Protein AF-A0A3Q7GMF8-F1 (afdb_monomer_lite)

Radius of gyration: 14.29 Å; chains: 1; bounding box: 44×26×29 Å

Structure (mmCIF, N/CA/C/O backbone):
data_AF-A0A3Q7GMF8-F1
#
_entry.id   AF-A0A3Q7GMF8-F1
#
loop_
_atom_site.group_PDB
_atom_site.id
_atom_site.type_symbol
_atom_site.label_atom_id
_atom_site.label_alt_id
_atom_site.label_comp_id
_atom_site.label_asym_id
_atom_site.label_entity_id
_atom_site.label_seq_id
_atom_site.pdbx_PDB_ins_code
_atom_site.Cartn_x
_atom_site.Cartn_y
_atom_site.Cartn_z
_atom_site.occupancy
_atom_site.B_iso_or_equiv
_atom_site.auth_seq_id
_atom_site.auth_comp_id
_atom_site.auth_asym_id
_atom_site.auth_atom_id
_atom_site.pdbx_PDB_model_num
ATOM 1 N N . MET A 1 1 ? 16.528 19.128 -14.926 1.00 41.88 1 MET A N 1
ATOM 2 C CA . MET A 1 1 ? 16.337 17.730 -15.349 1.00 41.88 1 MET A CA 1
ATOM 3 C C . MET A 1 1 ? 14.894 17.410 -15.068 1.00 41.88 1 MET A C 1
ATOM 5 O O . MET A 1 1 ? 14.499 17.393 -13.910 1.00 41.88 1 MET A O 1
ATOM 9 N N . GLU A 1 2 ? 14.114 17.358 -16.137 1.00 50.12 2 GLU A N 1
ATOM 10 C CA . GLU A 1 2 ? 12.710 16.978 -16.104 1.00 50.12 2 GLU A CA 1
ATOM 11 C C . GLU A 1 2 ? 12.591 15.556 -15.555 1.00 50.12 2 GLU A C 1
ATOM 13 O O . GLU A 1 2 ? 13.375 14.685 -15.922 1.00 50.12 2 GLU A O 1
ATOM 18 N N . ASP A 1 3 ? 11.660 15.403 -14.614 1.00 51.44 3 ASP A N 1
ATOM 19 C CA . ASP A 1 3 ? 10.881 14.201 -14.335 1.00 51.44 3 ASP A CA 1
ATOM 20 C C . ASP A 1 3 ? 11.561 12.882 -14.738 1.00 51.44 3 ASP A C 1
ATOM 22 O O . ASP A 1 3 ? 11.389 12.372 -15.847 1.00 51.44 3 ASP A O 1
ATOM 26 N N . ASN A 1 4 ? 12.327 12.293 -13.814 1.00 53.78 4 ASN A N 1
ATOM 27 C CA . ASN A 1 4 ? 12.606 10.865 -13.897 1.00 53.78 4 ASN A CA 1
ATOM 28 C C . ASN A 1 4 ? 11.249 10.164 -13.780 1.00 53.78 4 ASN A C 1
ATOM 30 O O . ASN A 1 4 ? 10.776 9.910 -12.673 1.00 53.78 4 ASN A O 1
ATOM 34 N N . SER A 1 5 ? 10.648 9.874 -14.933 1.00 58.66 5 SER A N 1
ATOM 35 C CA . SER A 1 5 ? 9.354 9.220 -15.137 1.00 58.66 5 SER A CA 1
ATOM 36 C C . SER A 1 5 ? 9.375 7.744 -14.707 1.00 58.66 5 SER A C 1
ATOM 38 O O . SER A 1 5 ? 8.881 6.845 -15.382 1.00 58.66 5 SER A O 1
ATOM 40 N N . CYS A 1 6 ? 10.001 7.464 -13.566 1.00 63.97 6 CYS A N 1
ATOM 41 C CA . CYS A 1 6 ? 9.888 6.210 -12.854 1.00 63.97 6 CYS A CA 1
ATOM 42 C C . CYS A 1 6 ? 8.654 6.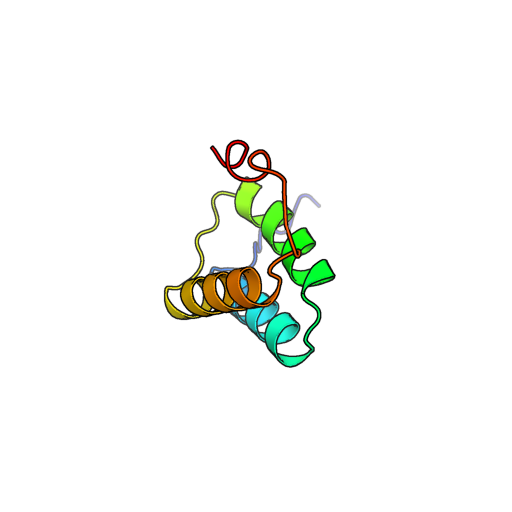322 -11.961 1.00 63.97 6 CYS A C 1
ATOM 44 O O . CYS A 1 6 ? 8.748 6.462 -10.740 1.00 63.97 6 CYS A O 1
ATOM 46 N N . PHE A 1 7 ? 7.479 6.336 -12.592 1.00 67.19 7 PHE A N 1
ATOM 47 C CA . PHE A 1 7 ? 6.250 6.197 -11.835 1.00 67.19 7 PHE A CA 1
ATOM 48 C C . PHE A 1 7 ? 6.259 4.818 -11.169 1.00 67.19 7 PHE A C 1
ATOM 50 O O . PHE A 1 7 ? 6.570 3.821 -11.833 1.00 67.19 7 PHE A O 1
ATOM 57 N N . PRO A 1 8 ? 5.934 4.743 -9.869 1.00 72.75 8 PRO A N 1
ATOM 58 C CA . PRO A 1 8 ? 5.719 3.473 -9.203 1.00 72.75 8 PRO A CA 1
ATOM 59 C C . PRO A 1 8 ? 4.764 2.616 -10.037 1.00 72.75 8 PRO A C 1
ATOM 61 O O . PRO A 1 8 ? 3.770 3.106 -10.573 1.00 72.75 8 PRO A O 1
ATOM 64 N N . ASN A 1 9 ? 5.078 1.335 -10.194 1.00 79.50 9 ASN A N 1
ATOM 65 C CA . ASN A 1 9 ? 4.199 0.437 -10.930 1.00 79.50 9 ASN A CA 1
ATOM 66 C C . ASN A 1 9 ? 3.039 -0.029 -10.029 1.00 79.50 9 ASN A C 1
ATOM 68 O O . ASN A 1 9 ? 2.978 0.271 -8.834 1.00 79.50 9 ASN A O 1
ATOM 72 N N . ASN A 1 10 ? 2.123 -0.811 -10.601 1.00 78.38 10 ASN A N 1
ATOM 73 C CA . ASN A 1 10 ? 0.990 -1.379 -9.871 1.00 78.38 10 ASN A CA 1
ATOM 74 C C . ASN A 1 10 ? 1.397 -2.145 -8.609 1.00 78.38 10 ASN A C 1
ATOM 76 O O . ASN A 1 10 ? 0.754 -2.009 -7.572 1.00 78.38 10 ASN A O 1
ATOM 80 N N . VAL A 1 11 ? 2.509 -2.873 -8.651 1.00 80.88 11 VAL A N 1
ATOM 81 C CA . VAL A 1 11 ? 3.015 -3.607 -7.487 1.00 80.88 11 VAL A CA 1
ATOM 82 C C . VAL A 1 11 ? 3.386 -2.641 -6.361 1.00 80.88 11 VAL A C 1
ATOM 84 O O . VAL A 1 11 ? 2.899 -2.802 -5.246 1.00 80.88 11 VAL A O 1
ATOM 87 N N . THR A 1 12 ? 4.143 -1.583 -6.662 1.00 86.38 12 THR A N 1
ATOM 88 C CA . THR A 1 12 ? 4.582 -0.607 -5.655 1.00 86.38 12 THR A CA 1
ATOM 89 C C . THR A 1 12 ? 3.411 0.075 -4.953 1.00 86.38 12 THR A C 1
ATOM 91 O O . THR A 1 12 ? 3.394 0.175 -3.729 1.00 86.38 12 THR A O 1
ATOM 94 N N . TYR A 1 13 ? 2.402 0.516 -5.703 1.00 86.06 13 TYR A N 1
ATOM 95 C CA . TYR A 1 13 ? 1.223 1.157 -5.121 1.00 86.06 13 TYR A CA 1
ATOM 96 C C . TYR A 1 13 ? 0.402 0.200 -4.242 1.00 86.06 13 TYR A C 1
ATOM 98 O O . TYR A 1 13 ? -0.045 0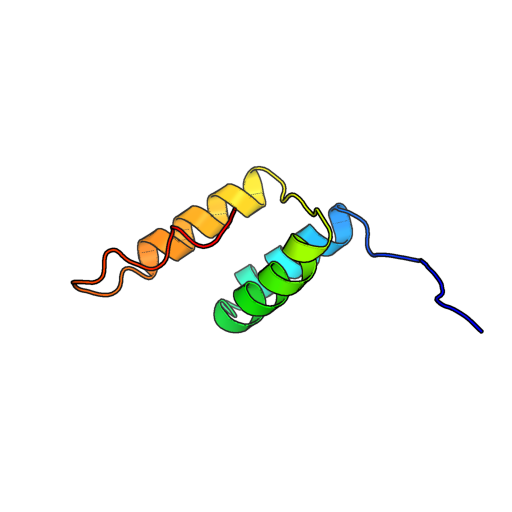.601 -3.167 1.00 86.06 13 TYR A O 1
ATOM 106 N N . ASN A 1 14 ? 0.239 -1.067 -4.647 1.00 84.62 14 ASN A N 1
ATOM 107 C CA . ASN A 1 14 ? -0.431 -2.065 -3.803 1.00 84.62 14 ASN A CA 1
ATOM 108 C C . ASN A 1 14 ? 0.372 -2.351 -2.522 1.00 84.62 14 ASN A C 1
ATOM 110 O O . ASN A 1 14 ? -0.228 -2.486 -1.456 1.00 84.62 14 ASN A O 1
ATOM 114 N N . ASP A 1 15 ? 1.705 -2.394 -2.590 1.00 87.44 15 ASP A N 1
ATOM 115 C CA . ASP A 1 15 ? 2.549 -2.599 -1.406 1.00 87.44 15 ASP A CA 1
ATOM 116 C C . ASP A 1 15 ? 2.462 -1.434 -0.415 1.00 87.44 15 ASP A C 1
ATOM 118 O O . ASP A 1 15 ? 2.359 -1.667 0.792 1.00 87.44 15 ASP A O 1
ATOM 122 N N . VAL A 1 16 ? 2.416 -0.190 -0.901 1.00 88.62 16 VAL A N 1
ATOM 123 C CA . VAL A 1 16 ? 2.214 0.991 -0.046 1.00 88.62 16 VAL A CA 1
ATOM 124 C C . VAL A 1 16 ? 0.855 0.930 0.658 1.00 88.62 16 VAL A C 1
ATOM 126 O O . VAL A 1 16 ? 0.788 1.105 1.876 1.00 88.62 16 VAL A O 1
ATOM 129 N N . VAL A 1 17 ? -0.222 0.599 -0.065 1.00 86.44 17 VAL A N 1
ATOM 130 C CA . VAL A 1 17 ? -1.555 0.437 0.541 1.00 86.44 17 VAL A CA 1
ATOM 131 C C . VAL A 1 17 ? -1.556 -0.678 1.586 1.00 86.44 17 VAL A C 1
ATOM 133 O O . VAL A 1 17 ? -2.047 -0.478 2.694 1.00 86.44 17 VAL A O 1
ATOM 136 N N . ARG A 1 18 ? -0.936 -1.827 1.298 1.00 85.06 18 ARG A N 1
ATOM 137 C CA . ARG A 1 18 ? -0.769 -2.914 2.280 1.00 85.06 18 ARG A CA 1
ATOM 138 C C . ARG A 1 18 ? 0.029 -2.478 3.508 1.00 85.06 18 ARG A C 1
ATOM 140 O O . ARG A 1 18 ? -0.278 -2.932 4.609 1.00 85.06 18 ARG A O 1
ATOM 147 N N . GLY A 1 19 ? 1.016 -1.601 3.343 1.00 90.06 19 GLY A N 1
ATOM 148 C CA . GLY A 1 19 ? 1.743 -0.970 4.444 1.00 90.06 19 GLY A CA 1
ATOM 149 C C . GLY A 1 19 ? 0.809 -0.195 5.372 1.00 90.06 19 GLY A C 1
ATOM 150 O O . GLY A 1 19 ? 0.745 -0.503 6.562 1.00 90.06 19 GLY A O 1
ATOM 151 N N . PHE A 1 20 ? 0.009 0.719 4.820 1.00 87.31 20 PHE A N 1
ATOM 152 C CA . PHE A 1 20 ? -0.966 1.476 5.611 1.00 87.31 20 PHE A CA 1
ATOM 153 C C . PHE A 1 20 ? -1.996 0.578 6.303 1.00 87.31 20 PHE A C 1
ATOM 155 O O . PHE A 1 20 ? -2.332 0.811 7.464 1.00 87.31 20 PHE A O 1
ATOM 162 N N . LEU A 1 21 ? -2.458 -0.481 5.625 1.00 81.56 21 LEU A N 1
ATOM 163 C CA . LEU A 1 21 ? -3.373 -1.471 6.204 1.00 81.56 21 LEU A CA 1
ATOM 164 C C . LEU A 1 21 ? -2.765 -2.151 7.438 1.00 81.56 21 LEU A C 1
ATOM 166 O O . LEU A 1 21 ? -3.437 -2.290 8.458 1.00 81.56 21 LEU A O 1
ATOM 170 N N . ARG A 1 22 ? -1.487 -2.543 7.374 1.00 83.75 22 ARG A N 1
ATOM 171 C CA . ARG A 1 22 ? -0.775 -3.167 8.504 1.00 83.75 22 ARG A CA 1
ATOM 172 C C . ARG A 1 22 ? -0.561 -2.207 9.672 1.00 83.75 22 ARG A C 1
ATOM 174 O O . ARG A 1 22 ? -0.550 -2.659 10.813 1.00 83.75 22 ARG A O 1
ATOM 181 N N . CYS A 1 23 ? -0.397 -0.917 9.392 1.00 86.31 23 CYS A N 1
ATOM 182 C CA . CYS A 1 23 ? -0.243 0.128 10.405 1.00 86.31 23 CYS A CA 1
ATOM 183 C C . CYS A 1 23 ? -1.584 0.686 10.915 1.00 86.31 23 CYS A C 1
ATOM 185 O O . CYS A 1 23 ? -1.590 1.512 11.823 1.00 86.31 23 CYS A O 1
ATOM 187 N N . ASN A 1 24 ? -2.717 0.238 10.358 1.00 82.62 24 ASN A N 1
ATOM 188 C CA . ASN A 1 24 ? -4.052 0.778 10.632 1.00 82.62 24 ASN A CA 1
ATOM 189 C C . ASN A 1 24 ? -4.168 2.299 10.360 1.00 82.62 24 ASN A C 1
ATOM 191 O O . ASN A 1 24 ? -4.987 3.000 10.956 1.00 82.62 24 ASN A O 1
ATOM 195 N N . GLU A 1 25 ? -3.370 2.822 9.427 1.00 86.50 25 GLU A N 1
ATOM 196 C CA . GLU A 1 25 ? -3.316 4.244 9.060 1.00 86.50 25 GLU A CA 1
ATOM 197 C C . GLU A 1 25 ? -4.325 4.566 7.946 1.00 86.50 25 GLU A C 1
ATOM 199 O O . GLU A 1 25 ? -3.984 4.990 6.841 1.00 86.50 25 GLU A O 1
ATOM 204 N N . VAL A 1 26 ? -5.609 4.338 8.232 1.00 82.75 26 VAL A N 1
ATOM 205 C CA . VAL A 1 26 ? -6.695 4.421 7.235 1.00 82.75 26 VAL A CA 1
ATOM 206 C C . VAL A 1 26 ? -6.858 5.831 6.644 1.00 82.75 26 VAL A C 1
ATOM 208 O O . VAL A 1 26 ? -7.182 5.962 5.465 1.00 82.75 26 VAL A O 1
ATOM 211 N N . SER A 1 27 ? -6.618 6.883 7.436 1.00 84.44 27 SER A N 1
ATOM 212 C CA . SER A 1 27 ? -6.694 8.282 6.977 1.00 84.44 27 SER A CA 1
ATOM 213 C C . SER A 1 27 ? -5.653 8.582 5.895 1.00 84.44 27 SER A C 1
ATOM 215 O O . SER A 1 27 ? -5.998 9.051 4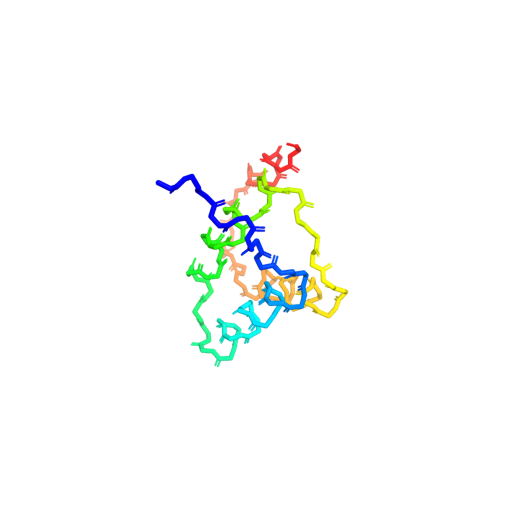.809 1.00 84.44 27 SER A O 1
ATOM 217 N N . GLU A 1 28 ? -4.393 8.241 6.163 1.00 86.88 28 GLU A N 1
ATOM 218 C CA . GLU A 1 28 ? -3.283 8.492 5.240 1.00 86.88 28 GLU A CA 1
ATOM 219 C C . GLU A 1 28 ? -3.399 7.629 3.987 1.00 86.88 28 GLU A C 1
ATOM 221 O O . GLU A 1 28 ? -3.222 8.120 2.869 1.00 86.88 28 GLU A O 1
ATOM 226 N N . MET A 1 29 ? -3.836 6.377 4.153 1.00 87.56 29 MET A N 1
ATOM 227 C CA . MET A 1 29 ? -4.190 5.503 3.039 1.00 87.56 29 MET A CA 1
ATOM 228 C C . MET A 1 29 ? -5.235 6.145 2.121 1.00 87.56 29 MET A C 1
ATOM 230 O O . MET A 1 29 ? -5.064 6.148 0.905 1.00 87.56 29 MET A O 1
ATOM 234 N N . ALA A 1 30 ? -6.311 6.712 2.676 1.00 83.56 30 ALA A N 1
ATOM 235 C CA . ALA A 1 30 ? -7.383 7.308 1.882 1.00 83.56 30 ALA A CA 1
ATOM 236 C C . ALA A 1 30 ? -6.916 8.546 1.096 1.00 83.56 30 ALA A C 1
ATOM 238 O O . ALA A 1 30 ? -7.322 8.732 -0.056 1.00 83.56 30 ALA A O 1
ATOM 239 N N . SER A 1 31 ? -6.056 9.378 1.690 1.00 86.56 31 SER A N 1
ATOM 240 C CA . SER A 1 31 ? -5.435 10.520 1.004 1.00 86.56 31 SER A CA 1
ATOM 241 C C . SER A 1 31 ? -4.513 10.064 -0.127 1.00 86.56 31 SER A C 1
ATOM 243 O O . SER A 1 31 ? -4.637 10.552 -1.251 1.00 86.56 31 SER A O 1
ATOM 245 N N . PHE A 1 32 ? -3.666 9.066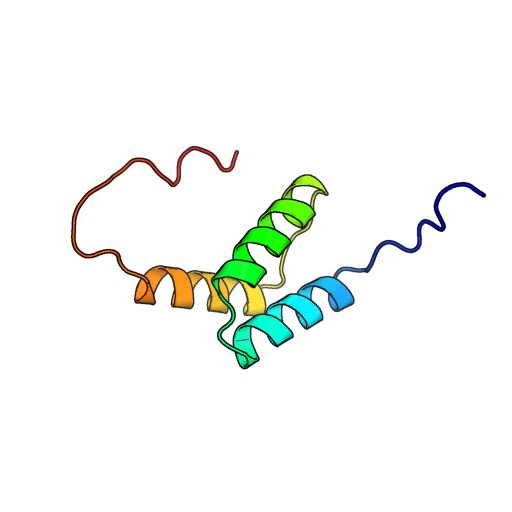 0.130 1.00 88.31 32 PHE A N 1
ATOM 246 C CA . PHE A 1 32 ? -2.794 8.471 -0.883 1.00 88.31 32 PHE A CA 1
ATOM 247 C C . PHE A 1 32 ? -3.591 7.879 -2.053 1.00 88.31 32 PHE A C 1
ATOM 249 O O . PHE A 1 32 ? -3.292 8.134 -3.219 1.00 88.31 32 PHE A O 1
ATOM 256 N N . MET A 1 33 ? -4.661 7.141 -1.754 1.00 84.06 33 MET A N 1
ATOM 257 C CA . MET A 1 33 ? -5.531 6.545 -2.766 1.00 84.06 33 MET A CA 1
ATOM 258 C C . MET A 1 33 ? -6.210 7.584 -3.664 1.00 84.06 33 MET A C 1
ATOM 260 O O . MET A 1 33 ? -6.314 7.363 -4.869 1.00 84.06 33 MET A O 1
ATOM 264 N N . LYS A 1 34 ? -6.654 8.719 -3.104 1.00 83.69 34 LYS A N 1
ATOM 265 C CA . LYS A 1 34 ? -7.211 9.840 -3.884 1.00 83.69 34 LYS A CA 1
ATOM 266 C C . LYS A 1 34 ? -6.201 10.394 -4.882 1.00 83.69 34 LYS A C 1
ATOM 268 O O . LYS A 1 34 ? -6.567 10.662 -6.024 1.00 83.69 34 LYS A O 1
ATOM 273 N N . GLU A 1 35 ? -4.945 10.532 -4.467 1.00 85.88 35 GLU A N 1
ATOM 274 C CA . GLU A 1 35 ? -3.883 11.044 -5.332 1.00 85.88 35 GLU A CA 1
ATOM 275 C C . GLU A 1 35 ? -3.629 10.119 -6.531 1.00 85.88 35 GLU A 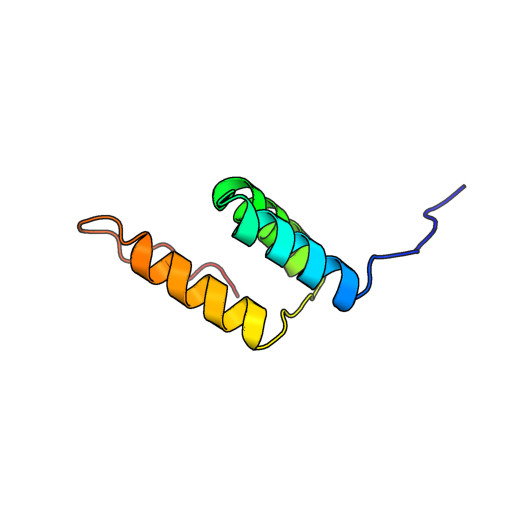C 1
ATOM 277 O O . GLU A 1 35 ? -3.474 10.584 -7.662 1.00 85.88 35 GLU A O 1
ATOM 282 N N . ILE A 1 36 ? -3.618 8.804 -6.305 1.00 84.94 36 ILE A N 1
ATOM 283 C CA . ILE A 1 36 ? -3.284 7.831 -7.356 1.00 84.94 36 ILE A CA 1
ATOM 284 C C . ILE A 1 36 ? -4.488 7.454 -8.225 1.00 84.94 36 ILE A C 1
ATOM 286 O O . ILE A 1 36 ? -4.309 7.118 -9.395 1.00 84.94 36 ILE A O 1
ATOM 290 N N . ALA A 1 37 ? -5.717 7.593 -7.720 1.00 79.12 37 ALA A N 1
ATOM 291 C CA . ALA A 1 37 ? -6.931 7.428 -8.521 1.00 79.12 37 ALA A CA 1
ATO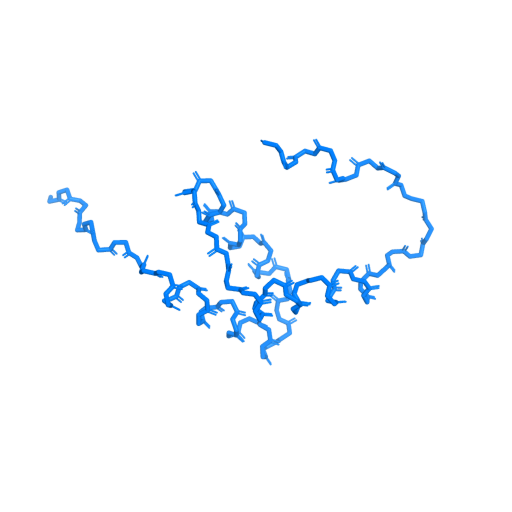M 292 C C . ALA A 1 37 ? -6.995 8.442 -9.678 1.00 79.12 37 ALA A C 1
ATOM 294 O O . ALA A 1 37 ? -7.324 8.071 -10.804 1.00 79.12 37 ALA A O 1
ATOM 295 N N . GLY A 1 38 ? -6.572 9.692 -9.442 1.00 78.06 38 GLY A N 1
ATOM 296 C CA . GLY A 1 38 ? -6.462 10.719 -10.489 1.00 78.06 38 GLY A CA 1
ATOM 297 C C . GLY A 1 38 ? -5.447 10.389 -11.593 1.00 78.06 38 GLY A C 1
ATOM 298 O O . GLY A 1 38 ? -5.450 11.027 -12.642 1.00 78.06 38 GLY A O 1
ATOM 299 N N . ARG A 1 39 ? -4.600 9.374 -11.381 1.00 79.88 39 ARG A N 1
ATOM 300 C CA . ARG A 1 39 ? -3.589 8.896 -12.336 1.00 79.88 39 ARG A CA 1
ATOM 301 C C . ARG A 1 39 ? -4.047 7.658 -13.126 1.00 79.88 39 ARG A C 1
ATOM 303 O O . ARG A 1 39 ? -3.242 7.073 -13.843 1.00 79.88 39 ARG A O 1
ATOM 310 N N . GLY A 1 40 ? -5.315 7.244 -13.000 1.00 75.88 40 GLY A N 1
ATOM 311 C CA . GLY A 1 40 ? -5.869 6.072 -13.697 1.00 75.88 40 GLY A CA 1
ATOM 312 C C . GLY A 1 40 ? -5.480 4.730 -13.068 1.00 75.88 40 GLY A C 1
ATOM 313 O O . GLY A 1 40 ? -5.474 3.700 -13.741 1.00 75.88 40 GLY A O 1
ATOM 314 N N . PHE A 1 41 ? -5.118 4.739 -11.785 1.00 77.06 41 PHE A N 1
ATOM 315 C CA . PHE A 1 41 ? -4.664 3.557 -11.070 1.00 77.06 41 PHE A CA 1
ATOM 316 C C . PHE A 1 41 ? -5.811 2.616 -10.674 1.00 77.06 41 PHE A C 1
ATOM 318 O O . PHE A 1 41 ? -6.845 3.068 -10.186 1.00 77.06 41 PHE A O 1
ATOM 325 N N . SER A 1 42 ? -5.596 1.302 -10.802 1.00 76.44 42 SER A N 1
ATOM 326 C CA . SER A 1 42 ? -6.529 0.273 -10.331 1.00 76.44 42 SER A CA 1
ATOM 327 C C . SER A 1 42 ? -5.846 -0.666 -9.345 1.00 76.44 42 SER A C 1
ATOM 329 O O . SER A 1 42 ? -4.813 -1.258 -9.653 1.00 76.44 42 SER A O 1
ATOM 331 N N . PHE A 1 43 ? -6.467 -0.856 -8.184 1.00 78.06 43 PHE A N 1
ATOM 332 C CA . PHE A 1 43 ? -5.998 -1.792 -7.166 1.00 78.06 43 PHE A CA 1
ATOM 333 C C . PHE A 1 43 ? -6.234 -3.247 -7.570 1.00 78.06 43 PHE A C 1
ATOM 335 O O . PHE A 1 43 ? -7.143 -3.555 -8.346 1.00 78.06 43 PHE A O 1
ATOM 342 N N . ASP A 1 44 ? -5.432 -4.155 -7.007 1.00 81.62 44 ASP A N 1
ATOM 343 C CA . ASP A 1 44 ? -5.678 -5.589 -7.145 1.00 81.62 44 ASP A CA 1
ATOM 344 C C . ASP A 1 44 ? -6.942 -6.015 -6.365 1.00 81.62 44 ASP A C 1
ATOM 346 O O . ASP A 1 44 ? -7.423 -5.301 -5.475 1.00 81.62 44 ASP A O 1
ATOM 350 N N . ALA A 1 45 ? -7.504 -7.180 -6.701 1.00 82.31 45 ALA A N 1
ATOM 351 C CA . ALA A 1 45 ? -8.732 -7.689 -6.084 1.00 82.31 45 ALA A CA 1
ATOM 352 C C . ALA A 1 45 ? -8.614 -7.843 -4.555 1.00 82.31 45 ALA A C 1
ATOM 354 O O . ALA A 1 45 ? -9.567 -7.563 -3.827 1.00 82.31 45 ALA A O 1
ATOM 355 N N . THR A 1 46 ? -7.434 -8.231 -4.068 1.00 80.88 46 THR A N 1
ATOM 356 C CA . THR A 1 46 ? -7.112 -8.365 -2.641 1.00 80.88 46 THR A CA 1
ATOM 357 C C . THR A 1 46 ? -7.207 -7.012 -1.953 1.00 80.88 46 THR A C 1
ATOM 359 O O . THR A 1 46 ? -7.959 -6.853 -0.992 1.00 80.88 46 THR A O 1
ATOM 362 N N . THR A 1 47 ? -6.489 -6.017 -2.477 1.00 80.06 47 THR A N 1
ATOM 363 C CA . THR A 1 47 ? -6.471 -4.655 -1.934 1.00 80.06 47 THR A CA 1
ATOM 364 C C . THR A 1 47 ? -7.870 -4.034 -1.961 1.00 80.06 47 THR A C 1
ATOM 366 O O . THR A 1 47 ? -8.328 -3.496 -0.955 1.00 80.06 47 THR A O 1
ATOM 369 N N . THR A 1 48 ? -8.611 -4.215 -3.056 1.00 81.25 48 THR A N 1
ATOM 370 C CA . THR A 1 48 ? -10.014 -3.781 -3.174 1.00 81.25 48 THR A CA 1
ATOM 371 C C . THR A 1 48 ? -10.918 -4.429 -2.117 1.00 81.25 48 THR A C 1
ATOM 373 O O . THR A 1 48 ? -11.707 -3.738 -1.471 1.00 81.25 48 THR A O 1
ATOM 376 N N . GLY A 1 49 ? -10.788 -5.740 -1.891 1.00 82.62 49 GLY A N 1
ATOM 377 C CA . GLY A 1 49 ? -11.559 -6.460 -0.873 1.00 82.62 49 GLY A CA 1
ATOM 378 C C . GLY A 1 49 ? -11.313 -5.933 0.545 1.00 82.62 49 GLY A C 1
ATOM 379 O O . GLY A 1 49 ? -12.266 -5.720 1.299 1.00 82.62 49 GLY A O 1
ATOM 380 N N . PHE A 1 50 ? -10.054 -5.644 0.885 1.00 78.62 50 PHE A N 1
ATOM 381 C CA . PHE A 1 50 ? -9.692 -5.049 2.176 1.00 78.62 50 PHE A CA 1
ATOM 382 C C . PHE A 1 50 ? -10.282 -3.649 2.367 1.00 78.62 50 PHE A C 1
ATOM 384 O O . PHE A 1 50 ? -10.818 -3.348 3.433 1.00 78.62 50 PHE A O 1
ATOM 391 N N . LEU A 1 51 ? -10.244 -2.810 1.332 1.00 76.62 51 LEU A N 1
ATOM 392 C CA . LEU A 1 51 ? -10.808 -1.459 1.378 1.00 76.62 51 LEU A CA 1
ATOM 393 C C . LEU A 1 51 ? -12.319 -1.474 1.615 1.00 76.62 51 LEU A C 1
ATOM 395 O O . LEU A 1 51 ? -12.828 -0.711 2.440 1.00 76.62 51 LEU A O 1
ATOM 399 N N . ILE A 1 52 ? -13.038 -2.379 0.945 1.00 81.12 52 ILE A N 1
ATOM 400 C CA . ILE A 1 52 ? -14.474 -2.584 1.170 1.00 81.12 52 ILE A CA 1
ATOM 401 C C . ILE A 1 52 ? -14.729 -2.999 2.622 1.00 81.12 52 ILE A C 1
ATOM 403 O O . ILE A 1 52 ? -15.652 -2.479 3.249 1.00 81.12 52 ILE A O 1
ATOM 407 N N . ASN A 1 53 ? -13.915 -3.904 3.171 1.00 80.75 53 ASN A N 1
ATOM 408 C CA . ASN A 1 53 ? -14.059 -4.352 4.552 1.00 80.75 53 ASN A CA 1
ATOM 409 C C . ASN A 1 53 ? -13.860 -3.201 5.557 1.00 80.75 53 ASN A C 1
ATOM 411 O O . ASN A 1 53 ? -14.733 -2.958 6.389 1.00 80.75 53 ASN A O 1
ATOM 415 N N . ILE A 1 54 ? -12.797 -2.406 5.400 1.00 75.19 54 ILE A N 1
ATOM 416 C CA . ILE A 1 54 ? -12.530 -1.242 6.263 1.00 75.19 54 ILE A CA 1
ATOM 417 C C . ILE A 1 54 ? -13.652 -0.213 6.175 1.00 75.19 54 ILE A C 1
ATOM 419 O O . ILE A 1 54 ? -14.083 0.315 7.195 1.00 75.19 54 ILE A O 1
ATOM 423 N N . THR A 1 55 ? -14.164 0.053 4.974 1.00 70.69 55 THR A N 1
ATOM 424 C CA . THR A 1 55 ? -15.264 1.012 4.776 1.00 70.69 55 THR A CA 1
ATOM 425 C C . THR A 1 55 ? -16.563 0.530 5.436 1.00 70.69 55 THR A C 1
ATOM 427 O O . THR A 1 55 ? -17.380 1.339 5.873 1.00 70.69 55 THR A O 1
ATOM 430 N N . ARG A 1 56 ? -16.761 -0.791 5.539 1.00 69.38 56 ARG A N 1
ATOM 431 C CA . ARG A 1 56 ? -17.912 -1.396 6.228 1.00 69.38 56 ARG A CA 1
ATOM 432 C C . ARG A 1 56 ? -17.778 -1.361 7.748 1.00 69.38 56 ARG A C 1
ATOM 434 O O . ARG A 1 56 ? -18.795 -1.206 8.421 1.00 69.38 56 ARG A O 1
ATOM 441 N N . GLU A 1 57 ? -16.565 -1.510 8.274 1.00 62.16 57 GLU A N 1
ATOM 442 C CA . GLU A 1 57 ? -16.281 -1.429 9.713 1.00 62.16 57 GLU A CA 1
ATOM 443 C C . GLU A 1 57 ? -16.256 0.020 10.217 1.00 62.16 57 GLU A C 1
ATOM 445 O O . GLU A 1 57 ? -16.743 0.292 11.310 1.00 62.16 57 GLU A O 1
ATOM 450 N N . ASN A 1 58 ? -15.835 0.977 9.382 1.00 55.38 58 ASN A N 1
ATOM 451 C CA . ASN A 1 58 ? -15.926 2.418 9.651 1.00 55.38 58 ASN A CA 1
ATOM 452 C C . ASN A 1 58 ? -17.350 2.976 9.489 1.00 55.38 58 ASN A C 1
ATOM 454 O O . ASN A 1 58 ? -17.520 4.128 9.098 1.00 55.38 58 ASN A O 1
ATOM 458 N N . ARG A 1 59 ? -18.393 2.177 9.757 1.00 48.47 59 ARG A N 1
ATOM 459 C CA . ARG A 1 59 ? -19.789 2.612 9.644 1.00 48.47 59 ARG A CA 1
ATOM 460 C C . ARG A 1 59 ? -19.983 3.832 10.558 1.00 48.47 59 ARG A C 1
ATOM 462 O O . ARG A 1 59 ? -20.009 3.649 11.778 1.00 48.47 59 ARG A O 1
ATOM 469 N N . PRO A 1 60 ? -20.160 5.060 10.028 1.00 48.56 60 PRO A N 1
ATOM 470 C CA . PRO A 1 60 ? -20.627 6.134 10.875 1.00 48.56 60 PRO A CA 1
ATOM 471 C C . PRO A 1 60 ? -22.036 5.726 11.293 1.00 48.56 60 PRO A C 1
ATOM 473 O O . PRO A 1 60 ? -22.891 5.418 10.454 1.00 48.56 60 PRO A O 1
ATOM 476 N N . GLY A 1 61 ? -22.260 5.632 12.600 1.00 48.47 61 GLY A N 1
ATOM 477 C CA . GLY A 1 61 ? -23.605 5.509 13.126 1.00 48.47 61 GLY A CA 1
ATOM 478 C C . GLY A 1 61 ? -24.460 6.623 12.526 1.00 48.47 61 GLY A C 1
ATOM 479 O O . GLY A 1 61 ? -24.256 7.783 12.836 1.00 48.47 61 GLY A O 1
ATOM 480 N N . HIS A 1 62 ? -25.395 6.230 11.662 1.00 47.38 62 HIS A N 1
ATOM 481 C CA . HIS A 1 62 ? -26.549 6.992 11.192 1.00 47.38 62 HIS A CA 1
ATOM 482 C C . HIS A 1 62 ? -26.310 8.312 10.413 1.00 47.38 62 HIS A C 1
ATOM 484 O O . HIS A 1 62 ? -25.808 9.302 10.921 1.00 47.38 62 HIS A O 1
ATOM 490 N N . HIS A 1 63 ? -26.859 8.332 9.188 1.00 46.38 63 HIS A N 1
ATOM 491 C CA . HIS A 1 63 ? -27.154 9.490 8.327 1.00 46.38 63 HIS A CA 1
ATOM 492 C C . HIS A 1 63 ? -25.974 10.262 7.711 1.00 46.38 63 HIS A C 1
ATOM 494 O O . HIS A 1 63 ? -25.518 11.266 8.237 1.00 46.38 63 HIS A O 1
ATOM 500 N N . THR A 1 64 ? -25.635 9.934 6.460 1.00 45.66 64 THR A N 1
ATOM 501 C CA . THR A 1 64 ? -25.872 10.854 5.323 1.00 45.66 64 THR A CA 1
ATOM 502 C C . THR A 1 64 ? -25.613 10.147 3.991 1.00 45.66 64 THR A C 1
ATOM 504 O O . THR A 1 64 ? -24.542 9.611 3.730 1.00 45.66 64 THR A O 1
ATOM 507 N N . LYS A 1 65 ? -26.631 10.146 3.127 1.00 44.94 65 LYS A N 1
ATOM 508 C CA . LYS A 1 65 ? -26.674 9.489 1.810 1.00 44.94 65 LYS A CA 1
ATOM 509 C C . LYS A 1 65 ? -25.802 10.149 0.718 1.00 44.94 65 LYS A C 1
ATOM 511 O O . LYS A 1 65 ? -26.024 9.871 -0.448 1.00 44.94 65 LYS A O 1
ATOM 516 N N . ALA A 1 66 ? -24.832 11.004 1.043 1.00 45.00 66 ALA A N 1
ATOM 517 C CA . ALA A 1 66 ? -24.274 11.937 0.051 1.00 45.00 66 ALA A CA 1
ATOM 518 C C . ALA A 1 66 ? -22.816 11.698 -0.398 1.00 45.00 66 ALA A C 1
ATOM 520 O O . ALA A 1 66 ? -22.358 12.394 -1.293 1.00 45.00 66 ALA A O 1
ATOM 521 N N . SER A 1 67 ? -22.062 10.746 0.166 1.00 46.78 67 SER A N 1
ATOM 522 C CA . SER A 1 67 ? -20.599 10.712 -0.076 1.00 46.78 67 SER A CA 1
ATOM 523 C C . SER A 1 67 ? -20.121 9.804 -1.224 1.00 46.78 67 SER A C 1
ATOM 525 O O . SER A 1 67 ? -18.939 9.811 -1.554 1.00 46.78 67 SER A O 1
ATOM 527 N N . LEU A 1 68 ? -21.004 9.013 -1.848 1.00 49.56 68 LEU A N 1
ATOM 528 C CA . LEU A 1 68 ? -20.601 8.028 -2.870 1.00 49.56 68 LEU A CA 1
ATOM 529 C C . LEU A 1 68 ? -20.879 8.441 -4.325 1.00 49.56 68 LEU A C 1
ATOM 531 O O . LEU A 1 68 ? -20.461 7.727 -5.227 1.00 49.56 68 LEU A O 1
ATOM 535 N N . GLU A 1 69 ? -21.507 9.592 -4.584 1.00 46.38 69 GLU A N 1
ATOM 536 C CA . GLU A 1 69 ? -21.778 10.043 -5.964 1.00 46.38 69 GLU A CA 1
ATOM 537 C C . GLU A 1 69 ? -20.626 10.828 -6.617 1.00 46.38 69 GLU A C 1
ATOM 539 O O . GLU A 1 69 ? -20.721 11.178 -7.788 1.00 46.38 69 GLU A O 1
ATOM 544 N N . ASN A 1 70 ? -19.515 11.072 -5.914 1.00 44.25 70 ASN A N 1
ATOM 545 C CA . ASN A 1 70 ? -18.439 11.940 -6.415 1.00 44.25 70 ASN A CA 1
ATOM 546 C C . ASN A 1 70 ? -17.161 11.203 -6.857 1.00 44.25 70 ASN A C 1
ATOM 548 O O . ASN A 1 70 ? -16.092 11.804 -6.919 1.00 44.25 70 ASN A O 1
ATOM 552 N N . TRP A 1 71 ? -17.269 9.907 -7.153 1.00 42.41 71 TRP A N 1
ATOM 553 C CA . TRP A 1 71 ? -16.190 9.089 -7.716 1.00 42.41 71 TRP A CA 1
ATOM 554 C C . TRP A 1 71 ? -16.567 8.588 -9.116 1.00 42.41 71 TRP A C 1
ATOM 556 O O . TRP A 1 71 ? -16.671 7.382 -9.345 1.00 42.41 71 TRP A O 1
ATOM 566 N N . ARG A 1 72 ? -16.823 9.528 -10.032 1.00 40.84 72 ARG A N 1
ATOM 567 C CA . ARG A 1 72 ? -16.995 9.265 -11.465 1.00 40.84 72 ARG A CA 1
ATOM 568 C C . ARG A 1 72 ? -15.856 9.888 -12.256 1.00 40.84 72 ARG A C 1
ATOM 570 O O . ARG A 1 72 ? -15.392 10.966 -11.826 1.00 40.84 72 ARG A O 1
#

Foldseek 3Di:
DPDPVPDPDQVRLQVVLVVCVVVVVVVVSVVSCVVCVVVVHDHDPVSVVVVVVVVVVPDDPDDDPPDPPPSD

Sequence (72 aa):
MEDNSCFPNNVTYNDVVRGFLRCNEVSEMASFMKEIAGRGFSFDATTTGFLINITRENRPGHHTKASLENWR

Secondary structure (DSSP, 8-state):
---------HHHHHHHHHHHHHHT-HHHHHHHHHHHHTTT----HHHHHHHHHHHHHT--SS--TTSSTT--

pLDDT: mean 71.78, std 15.91, range [40.84, 90.06]

Organism: Solanum lycopersicum (NCBI:txid4081)

InterPro domains:
  IPR002885 Pentatricopeptide repeat [PS51375] (9-43)
  IPR011990 Tetratricopeptide-like helical domain superfamily [G3DSA:1.25.40.10] (1-66)